Protein AF-A0A128EZU7-F1 (afdb_monomer_lite)

pLDDT: mean 72.13, std 17.67, range [40.12, 93.31]

Sequence (134 aa):
MTKMFIQKRLNQLEQNRLIGKPGLSIDEVRESQVKLRFTNNEIELLTMISELIGSPRAVISNVLLMDGVIDLLASDPELYDDVVKTWGERNMPKLDLFQEVNRRSKTVCIEGTFYPVSDQQGQDADKPDLPIEG

Structure (mmCIF, N/CA/C/O backbone):
data_AF-A0A128EZU7-F1
#
_entry.id   AF-A0A128EZU7-F1
#
loop_
_atom_site.group_PDB
_atom_site.id
_atom_site.type_symbol
_atom_site.label_atom_id
_atom_site.label_alt_id
_atom_site.label_comp_id
_atom_site.label_asym_id
_atom_site.label_entity_id
_atom_site.label_seq_id
_atom_site.pdbx_PDB_ins_code
_atom_site.Cartn_x
_atom_site.Cartn_y
_atom_site.Cartn_z
_atom_site.occupancy
_atom_site.B_iso_or_equiv
_atom_site.auth_seq_id
_atom_site.auth_comp_id
_atom_site.auth_asym_id
_atom_site.auth_atom_id
_atom_site.pdbx_PDB_model_num
ATOM 1 N N . MET A 1 1 ? -12.030 -10.403 -3.123 1.00 43.34 1 MET A N 1
ATOM 2 C CA . MET A 1 1 ? -10.743 -11.006 -2.687 1.00 43.34 1 MET A CA 1
ATOM 3 C C . MET A 1 1 ? -9.836 -10.054 -1.890 1.00 43.34 1 MET A C 1
ATOM 5 O O . MET A 1 1 ? -8.998 -10.535 -1.140 1.00 43.34 1 MET A O 1
ATOM 9 N N . THR A 1 2 ? -10.023 -8.732 -1.961 1.00 52.09 2 THR A N 1
ATOM 10 C CA . THR A 1 2 ? -9.227 -7.691 -1.268 1.00 52.09 2 THR A CA 1
ATOM 11 C C . THR A 1 2 ? -9.220 -7.789 0.266 1.00 52.09 2 THR A C 1
ATOM 13 O O . THR A 1 2 ? -8.187 -7.564 0.892 1.00 52.09 2 THR A O 1
ATOM 16 N N . LYS A 1 3 ? -10.332 -8.208 0.890 1.00 50.75 3 LYS A N 1
ATOM 17 C CA . LYS A 1 3 ? -10.469 -8.274 2.360 1.00 50.75 3 LYS A CA 1
ATOM 18 C C . LYS A 1 3 ? -9.488 -9.250 3.033 1.00 50.75 3 LYS A C 1
ATOM 20 O O . LYS A 1 3 ? -8.932 -8.922 4.075 1.00 50.75 3 LYS A O 1
ATOM 25 N N . MET A 1 4 ? -9.224 -10.418 2.432 1.00 62.25 4 MET A N 1
ATOM 26 C CA . MET A 1 4 ? -8.283 -11.398 3.008 1.00 62.25 4 MET A CA 1
ATOM 27 C C . MET A 1 4 ? -6.825 -10.938 2.913 1.00 62.25 4 MET A C 1
ATOM 29 O O . MET A 1 4 ? -6.037 -11.212 3.815 1.00 62.25 4 MET A O 1
ATOM 33 N N . PHE A 1 5 ? -6.467 -10.221 1.845 1.00 60.09 5 PHE A N 1
ATOM 34 C CA . PHE A 1 5 ? -5.117 -9.689 1.666 1.00 60.09 5 PHE A CA 1
ATOM 35 C C . PHE A 1 5 ? -4.821 -8.566 2.664 1.00 60.09 5 PHE A C 1
ATOM 37 O O . PHE A 1 5 ? -3.793 -8.599 3.340 1.00 60.09 5 PHE A O 1
ATOM 44 N N . ILE A 1 6 ? -5.767 -7.635 2.823 1.00 61.34 6 ILE A N 1
ATOM 45 C CA . ILE A 1 6 ? -5.689 -6.572 3.831 1.00 61.34 6 ILE A CA 1
ATOM 46 C C . ILE A 1 6 ? -5.557 -7.191 5.225 1.00 61.34 6 ILE A C 1
ATOM 48 O O . ILE A 1 6 ? -4.647 -6.822 5.959 1.00 61.34 6 ILE A O 1
ATOM 52 N N . GLN A 1 7 ? -6.367 -8.201 5.559 1.00 69.38 7 GLN A N 1
ATOM 53 C CA . GLN A 1 7 ? -6.280 -8.874 6.858 1.00 69.38 7 GLN A CA 1
ATOM 54 C C . GLN A 1 7 ? -4.931 -9.571 7.080 1.00 69.38 7 GLN A C 1
ATOM 56 O O . GLN A 1 7 ? -4.332 -9.427 8.143 1.00 69.38 7 GLN A O 1
ATOM 61 N N . LYS A 1 8 ? -4.408 -10.294 6.080 1.00 73.12 8 LYS A N 1
ATOM 62 C CA . LYS A 1 8 ? -3.088 -10.939 6.171 1.00 73.12 8 LYS A CA 1
ATOM 63 C C . LYS A 1 8 ? -1.988 -9.910 6.441 1.00 73.12 8 LYS A C 1
ATOM 65 O O . LYS A 1 8 ? -1.103 -10.156 7.257 1.00 73.12 8 LYS A O 1
ATOM 70 N N . ARG A 1 9 ? -2.063 -8.750 5.785 1.00 68.94 9 ARG A N 1
ATOM 71 C CA . ARG A 1 9 ? -1.079 -7.677 5.933 1.00 68.94 9 ARG A CA 1
ATOM 72 C C . ARG A 1 9 ? -1.211 -6.936 7.260 1.00 68.94 9 ARG A C 1
ATOM 74 O O . ARG A 1 9 ? -0.194 -6.614 7.865 1.00 68.94 9 ARG A O 1
ATOM 81 N N . LEU A 1 10 ? -2.437 -6.731 7.744 1.00 70.75 10 LEU A N 1
ATOM 82 C CA . LEU A 1 10 ? -2.705 -6.232 9.095 1.00 70.75 10 LEU A CA 1
ATOM 83 C C . LEU A 1 10 ? -2.084 -7.156 10.146 1.00 70.75 10 LEU A C 1
ATOM 85 O O . LEU A 1 10 ? -1.337 -6.675 10.991 1.00 70.75 10 LEU A O 1
ATOM 89 N N . ASN A 1 11 ? -2.287 -8.471 10.024 1.00 73.56 11 ASN A N 1
ATOM 90 C CA . ASN A 1 11 ? -1.726 -9.453 10.953 1.00 73.56 11 ASN A CA 1
ATOM 91 C C . ASN A 1 11 ? -0.185 -9.436 10.949 1.00 73.56 11 ASN A C 1
ATOM 93 O O . ASN A 1 11 ? 0.430 -9.453 12.010 1.00 73.56 11 ASN A O 1
ATOM 97 N N . GLN A 1 12 ? 0.453 -9.357 9.774 1.00 70.06 12 GLN A N 1
ATOM 98 C CA . GLN A 1 12 ? 1.917 -9.236 9.669 1.00 70.06 12 GLN A CA 1
ATOM 99 C C . GLN A 1 12 ? 2.434 -7.938 10.308 1.00 70.06 12 GLN A C 1
ATOM 101 O O . GLN A 1 12 ? 3.433 -7.938 11.019 1.00 70.06 12 GLN A O 1
ATOM 106 N N . LEU A 1 13 ? 1.747 -6.816 10.085 1.00 66.25 13 LEU A N 1
ATOM 107 C CA . LEU A 1 13 ? 2.131 -5.528 10.659 1.00 66.25 13 LEU A CA 1
ATOM 108 C C . LEU A 1 13 ? 1.925 -5.464 12.172 1.00 66.25 13 LEU A C 1
ATOM 110 O O . LEU A 1 13 ? 2.713 -4.825 12.865 1.00 66.25 13 LEU A O 1
ATOM 114 N N . GLU A 1 14 ? 0.876 -6.102 12.679 1.00 64.88 14 GLU A N 1
ATOM 115 C CA . GLU A 1 14 ? 0.619 -6.224 14.108 1.00 64.88 14 GLU A CA 1
ATOM 116 C C . GLU A 1 14 ? 1.674 -7.104 14.784 1.00 64.88 14 GLU A C 1
ATOM 118 O O . GLU A 1 14 ? 2.237 -6.693 15.799 1.00 64.88 14 GLU A O 1
ATOM 123 N N . GLN A 1 15 ? 2.037 -8.236 14.168 1.00 64.06 15 GLN A N 1
ATOM 124 C CA . GLN A 1 15 ? 3.167 -9.057 14.612 1.00 64.06 15 GLN A CA 1
ATOM 125 C C . GLN A 1 15 ? 4.462 -8.243 14.668 1.00 64.06 15 GLN A C 1
ATOM 127 O O . GLN A 1 15 ? 5.139 -8.269 15.690 1.00 64.06 15 GLN A O 1
ATOM 132 N N . ASN A 1 16 ? 4.747 -7.434 13.644 1.00 58.22 16 ASN A N 1
ATOM 133 C CA . ASN A 1 16 ? 5.946 -6.592 13.606 1.00 58.22 16 ASN A CA 1
ATOM 134 C C . ASN A 1 16 ? 5.898 -5.414 14.601 1.00 58.22 16 ASN A C 1
ATOM 136 O O . ASN A 1 16 ? 6.937 -4.863 14.954 1.00 58.22 16 ASN A O 1
ATOM 140 N N . ARG A 1 17 ? 4.707 -4.996 15.056 1.00 51.84 17 ARG A N 1
ATOM 141 C CA . ARG A 1 17 ? 4.524 -3.886 16.008 1.00 51.84 17 ARG A CA 1
ATOM 142 C C . ARG A 1 17 ? 4.566 -4.337 17.472 1.00 51.84 17 ARG A C 1
ATOM 144 O O . ARG A 1 17 ? 4.894 -3.529 18.336 1.00 51.84 17 ARG A O 1
ATOM 151 N N . LEU A 1 18 ? 4.255 -5.598 17.767 1.00 48.06 18 LEU A N 1
ATOM 152 C CA . LEU A 1 18 ? 4.193 -6.158 19.127 1.00 48.06 18 LEU A CA 1
ATOM 153 C C . LEU A 1 18 ? 5.569 -6.368 19.805 1.00 48.06 18 LEU A C 1
ATOM 155 O O . LEU A 1 18 ? 5.666 -7.099 20.792 1.00 48.06 18 LEU A O 1
ATOM 159 N N . ILE A 1 19 ? 6.650 -5.755 19.312 1.00 51.38 19 ILE A N 1
ATOM 160 C CA . ILE A 1 19 ? 8.010 -6.227 19.598 1.00 51.38 19 ILE A CA 1
ATOM 161 C C . ILE A 1 19 ? 8.825 -5.214 20.397 1.00 51.38 19 ILE A C 1
ATOM 163 O O . ILE A 1 19 ? 9.496 -4.336 19.870 1.00 51.38 19 ILE A O 1
ATOM 167 N N . GLY A 1 20 ? 8.788 -5.444 21.710 1.00 44.12 20 GLY A N 1
ATOM 168 C CA . GLY A 1 20 ? 9.953 -5.424 22.596 1.00 44.12 20 GLY A CA 1
ATOM 169 C C . GLY A 1 20 ? 10.347 -6.848 23.033 1.00 44.12 20 GLY A C 1
ATOM 170 O O . GLY A 1 20 ? 10.784 -7.039 24.164 1.00 44.12 20 GLY A O 1
ATOM 171 N N . LYS A 1 21 ? 10.122 -7.874 22.191 1.00 46.47 21 LYS A N 1
ATOM 172 C CA . LYS A 1 21 ? 10.535 -9.261 22.471 1.00 46.47 21 LYS A CA 1
ATOM 173 C C . LYS A 1 21 ? 11.887 -9.581 21.809 1.00 46.47 21 LYS A C 1
ATOM 175 O O . LYS A 1 21 ? 12.090 -9.194 20.661 1.00 46.47 21 LYS A O 1
ATOM 180 N N . PRO A 1 22 ? 12.786 -10.303 22.501 1.00 45.62 22 PRO A N 1
ATOM 181 C CA . PRO A 1 22 ? 14.080 -10.717 21.963 1.00 45.62 22 PRO A CA 1
ATOM 182 C C . PRO A 1 22 ? 13.881 -11.717 20.815 1.00 45.62 22 PRO A C 1
ATOM 184 O O . PRO A 1 22 ? 13.236 -12.745 21.017 1.00 45.62 22 PRO A O 1
ATOM 187 N N . GLY A 1 23 ? 14.414 -11.420 19.623 1.00 55.62 23 GLY A N 1
ATOM 188 C CA . GLY A 1 23 ? 14.455 -12.387 18.517 1.00 55.62 23 GLY A CA 1
ATOM 189 C C . GLY A 1 23 ? 14.272 -11.866 17.087 1.00 55.62 23 GLY A C 1
ATOM 190 O O . GLY A 1 23 ? 14.477 -12.666 16.183 1.00 55.62 23 GLY A O 1
ATOM 191 N N . LEU A 1 24 ? 13.917 -10.594 16.846 1.00 48.12 24 LEU A N 1
ATOM 192 C CA . LEU A 1 24 ? 14.006 -10.035 15.483 1.00 48.12 24 LEU A CA 1
ATOM 193 C C . LEU A 1 24 ? 15.405 -9.499 15.218 1.00 48.12 24 LEU A C 1
ATOM 195 O O . LEU A 1 24 ? 16.005 -8.885 16.107 1.00 48.12 24 LEU A O 1
ATOM 199 N N . SER A 1 25 ? 15.902 -9.724 13.999 1.00 52.06 25 SER A N 1
ATOM 200 C CA . SER A 1 25 ? 17.146 -9.087 13.566 1.00 52.06 25 SER A CA 1
ATOM 201 C C . SER A 1 25 ? 16.950 -7.575 13.596 1.00 52.06 25 SER A C 1
ATOM 203 O O . SER A 1 25 ? 15.862 -7.077 13.302 1.00 52.06 25 SER A O 1
ATOM 205 N N . ILE A 1 26 ? 17.998 -6.827 13.936 1.00 54.62 26 ILE A N 1
ATOM 206 C CA . ILE A 1 26 ? 17.951 -5.361 13.938 1.00 54.62 26 ILE A CA 1
ATOM 207 C C . ILE A 1 26 ? 17.538 -4.801 12.565 1.00 54.62 26 ILE A C 1
ATOM 209 O O . ILE A 1 26 ? 16.873 -3.774 12.502 1.00 54.62 26 ILE A O 1
ATOM 213 N N . ASP A 1 27 ? 17.805 -5.555 11.496 1.00 53.94 27 ASP A N 1
ATOM 214 C CA . ASP A 1 27 ? 17.420 -5.246 10.114 1.00 53.94 27 ASP A CA 1
ATOM 215 C C . ASP A 1 27 ? 15.899 -5.322 9.859 1.00 53.94 27 ASP A C 1
ATOM 217 O O . ASP A 1 27 ? 15.395 -4.780 8.876 1.00 53.94 27 ASP A O 1
ATOM 221 N N . GLU A 1 28 ? 15.148 -6.009 10.725 1.00 53.62 28 GLU A N 1
ATOM 222 C CA . GLU A 1 28 ? 13.684 -6.129 10.652 1.00 53.62 28 GLU A CA 1
ATOM 223 C C . GLU A 1 28 ? 12.976 -5.090 11.537 1.00 53.62 28 GLU A C 1
ATOM 225 O O . GLU A 1 28 ? 11.755 -4.900 11.456 1.00 53.62 28 GLU A O 1
ATOM 230 N N . VAL A 1 29 ? 13.740 -4.389 12.380 1.00 55.00 29 VAL A N 1
ATOM 231 C CA . VAL A 1 29 ? 13.254 -3.266 13.175 1.00 55.00 29 VAL A CA 1
ATOM 232 C C . VAL A 1 29 ? 13.128 -2.059 12.254 1.00 55.00 29 VAL A C 1
ATOM 234 O O . VAL A 1 29 ? 14.054 -1.681 11.546 1.00 55.00 29 VAL A O 1
ATOM 237 N N . ARG A 1 30 ? 11.955 -1.418 12.249 1.00 58.06 30 ARG A N 1
ATOM 238 C CA . ARG A 1 30 ? 11.733 -0.206 11.450 1.00 58.06 30 ARG A CA 1
ATOM 239 C C . ARG A 1 30 ? 12.661 0.914 11.923 1.00 58.06 30 ARG A C 1
ATOM 241 O O . ARG A 1 30 ? 12.355 1.580 12.908 1.00 58.06 30 ARG A O 1
ATOM 248 N N . GLU A 1 31 ? 13.738 1.160 11.184 1.00 54.16 31 GLU A N 1
ATOM 249 C CA . GLU A 1 31 ? 14.678 2.252 11.473 1.00 54.16 31 GLU A CA 1
ATOM 250 C C . GLU A 1 31 ? 14.083 3.645 11.205 1.00 54.16 31 GLU A C 1
ATOM 252 O O . GLU A 1 31 ? 14.530 4.637 11.778 1.00 54.16 31 GLU A O 1
ATOM 257 N N . SER A 1 32 ? 13.045 3.744 10.364 1.00 59.34 32 SER A N 1
ATOM 258 C CA . SER A 1 32 ? 12.426 5.022 9.998 1.00 59.34 32 SER A CA 1
ATOM 259 C C . SER A 1 32 ? 10.898 4.997 10.086 1.00 59.34 32 SER A C 1
ATOM 261 O O . SER A 1 32 ? 10.226 4.029 9.721 1.00 59.34 32 SER A O 1
ATOM 263 N N . GLN A 1 33 ? 10.331 6.090 10.604 1.00 63.38 33 GLN A N 1
ATOM 264 C CA . GLN A 1 33 ? 8.888 6.300 10.696 1.00 63.38 33 GLN A CA 1
ATOM 265 C C . GLN A 1 33 ? 8.417 7.216 9.564 1.00 63.38 33 GLN A C 1
ATOM 267 O O . GLN A 1 33 ? 8.844 8.367 9.470 1.00 63.38 33 GLN A O 1
ATOM 272 N N . VAL A 1 34 ? 7.480 6.735 8.746 1.00 68.94 34 VAL A N 1
ATOM 273 C CA . VAL A 1 34 ? 6.769 7.579 7.778 1.00 68.94 34 VAL A CA 1
ATOM 274 C C . VAL A 1 34 ? 5.679 8.358 8.517 1.00 68.94 34 VAL A C 1
ATOM 276 O O . VAL A 1 34 ? 4.778 7.767 9.114 1.00 68.94 34 VAL A O 1
ATOM 279 N N . LYS A 1 35 ? 5.756 9.693 8.491 1.00 76.81 35 LYS A N 1
ATOM 280 C CA . LYS A 1 35 ? 4.715 10.575 9.039 1.00 76.81 35 LYS A CA 1
ATOM 281 C C . LYS A 1 35 ? 3.702 10.909 7.948 1.00 76.81 35 LYS A C 1
ATOM 283 O O . LYS A 1 35 ? 4.010 11.676 7.041 1.00 76.81 35 LYS A O 1
ATOM 288 N N . LEU A 1 36 ? 2.496 10.360 8.064 1.00 78.38 36 LEU A N 1
ATOM 289 C CA . LEU A 1 36 ? 1.381 10.650 7.162 1.00 78.38 36 LEU A CA 1
ATOM 290 C C . LEU A 1 36 ? 0.529 11.790 7.729 1.00 78.38 36 LEU A C 1
ATOM 292 O O . LEU A 1 36 ? 0.251 11.825 8.929 1.00 78.38 36 LEU A O 1
ATOM 296 N N . ARG A 1 37 ? 0.142 12.731 6.866 1.00 84.06 37 ARG A N 1
ATOM 297 C CA . ARG A 1 37 ? -0.773 13.829 7.195 1.00 84.06 37 ARG A CA 1
ATOM 298 C C . ARG A 1 37 ? -2.074 13.609 6.441 1.00 84.06 37 ARG A C 1
ATOM 300 O O . ARG A 1 37 ? -2.039 13.280 5.262 1.00 84.06 37 ARG A O 1
ATOM 307 N N . PHE A 1 38 ? -3.180 13.818 7.136 1.00 86.06 38 PHE A N 1
ATOM 308 C CA . PHE A 1 38 ? -4.529 13.650 6.620 1.00 86.06 38 PHE A CA 1
ATOM 309 C C . PHE A 1 38 ? -5.335 14.902 6.955 1.00 86.06 38 PHE A C 1
ATOM 311 O O . PHE A 1 38 ? -5.101 15.546 7.981 1.00 86.06 38 PHE A O 1
ATOM 318 N N . THR A 1 39 ? -6.276 15.239 6.089 1.00 91.75 39 THR A N 1
ATOM 319 C CA . THR A 1 39 ? -7.344 16.195 6.375 1.00 91.75 39 THR A CA 1
ATOM 320 C C . THR A 1 39 ? -8.290 15.634 7.440 1.00 91.75 39 THR A C 1
ATOM 322 O O . THR A 1 39 ? -8.312 14.431 7.705 1.00 91.75 39 THR A O 1
ATOM 325 N N . ASN A 1 40 ? -9.110 16.496 8.045 1.00 91.81 40 ASN A N 1
ATOM 326 C CA . ASN A 1 40 ? -10.054 16.072 9.084 1.00 91.81 40 ASN A CA 1
ATOM 327 C C . ASN A 1 40 ? -11.016 14.977 8.588 1.00 91.81 40 ASN A C 1
ATOM 329 O O . ASN A 1 40 ? -11.195 13.973 9.269 1.00 91.81 40 ASN A O 1
ATOM 333 N N . ASN A 1 41 ? -11.550 15.115 7.371 1.00 93.12 41 ASN A N 1
ATOM 334 C CA . ASN A 1 41 ? -12.488 14.143 6.798 1.00 93.12 41 ASN A CA 1
ATOM 335 C C . ASN A 1 41 ? -11.817 12.784 6.529 1.00 93.12 41 ASN A C 1
ATOM 337 O O . ASN A 1 41 ? -12.408 11.730 6.753 1.00 93.12 41 ASN A O 1
ATOM 341 N N . GLU A 1 42 ? -10.560 12.785 6.081 1.00 89.94 42 GLU A N 1
ATOM 342 C CA . GLU A 1 42 ? -9.788 11.551 5.891 1.00 89.94 42 GLU A CA 1
ATOM 343 C C . GLU A 1 42 ? -9.495 10.863 7.230 1.00 89.94 42 GLU A C 1
ATOM 345 O O . GLU A 1 42 ? -9.521 9.636 7.314 1.00 89.94 42 GLU A O 1
ATOM 350 N N . ILE A 1 43 ? -9.263 11.635 8.297 1.00 90.06 43 ILE A N 1
ATOM 351 C CA . ILE A 1 43 ? -9.105 11.091 9.651 1.00 90.06 43 ILE A CA 1
ATOM 352 C C . ILE A 1 43 ? -10.400 10.428 10.118 1.00 90.06 43 ILE A C 1
ATOM 354 O O . ILE A 1 43 ? -10.335 9.343 10.700 1.00 90.06 43 ILE A O 1
ATOM 358 N N . GLU A 1 44 ? -11.560 11.036 9.872 1.00 93.31 44 GLU A N 1
ATOM 359 C CA . GLU A 1 44 ? -12.856 10.436 10.209 1.00 93.31 44 GLU A CA 1
ATOM 360 C C . GLU A 1 44 ? -13.076 9.129 9.448 1.00 93.31 44 GLU A C 1
ATOM 362 O O . GLU A 1 44 ? -13.378 8.106 10.064 1.00 93.31 44 GLU A O 1
ATOM 367 N N . LEU A 1 45 ? -12.804 9.112 8.140 1.00 91.50 45 LEU A N 1
ATOM 368 C CA . LEU A 1 45 ? -12.865 7.895 7.332 1.00 91.50 45 LEU A CA 1
ATOM 369 C C . LEU A 1 45 ? -11.944 6.794 7.876 1.00 91.50 45 LEU A C 1
ATOM 371 O O . LEU A 1 45 ? -12.375 5.658 8.074 1.00 91.50 45 LEU A O 1
ATOM 375 N N . LEU A 1 46 ? -10.682 7.123 8.164 1.00 90.06 46 LEU A N 1
ATOM 376 C CA . LEU A 1 46 ? -9.728 6.176 8.744 1.00 90.06 46 LEU A CA 1
ATOM 377 C C . LEU A 1 46 ? -10.166 5.687 10.126 1.00 90.06 46 LEU A C 1
ATOM 379 O O . LEU A 1 46 ? -9.885 4.544 10.481 1.00 90.06 46 LEU A O 1
ATOM 383 N N . THR A 1 47 ? -10.836 6.534 10.906 1.00 91.19 47 THR A N 1
ATOM 384 C CA . THR A 1 47 ? -11.376 6.172 12.222 1.00 91.19 47 THR A CA 1
ATOM 385 C C . THR A 1 47 ? -12.523 5.177 12.070 1.00 91.19 47 THR A C 1
ATOM 387 O O . THR A 1 47 ? -12.464 4.113 12.680 1.00 91.19 47 THR A O 1
ATOM 390 N N . MET A 1 48 ? -13.467 5.425 11.157 1.00 92.94 48 MET A N 1
ATOM 391 C CA . MET A 1 48 ? -14.546 4.477 10.853 1.00 92.94 48 MET A CA 1
ATOM 392 C C . MET A 1 48 ? -14.004 3.121 10.380 1.00 92.94 48 MET A C 1
ATOM 394 O O . MET A 1 48 ? -14.418 2.070 10.864 1.00 92.94 48 MET A O 1
ATOM 398 N N . ILE A 1 49 ? -13.026 3.119 9.467 1.00 89.75 49 ILE A N 1
ATOM 399 C CA . ILE A 1 49 ? -12.392 1.880 8.988 1.00 89.75 49 ILE A CA 1
ATOM 400 C C . ILE A 1 49 ? -11.661 1.163 10.136 1.00 89.75 49 ILE A C 1
ATOM 402 O O . ILE A 1 49 ? -11.711 -0.063 10.235 1.00 89.75 49 ILE A O 1
ATOM 406 N N . SER A 1 50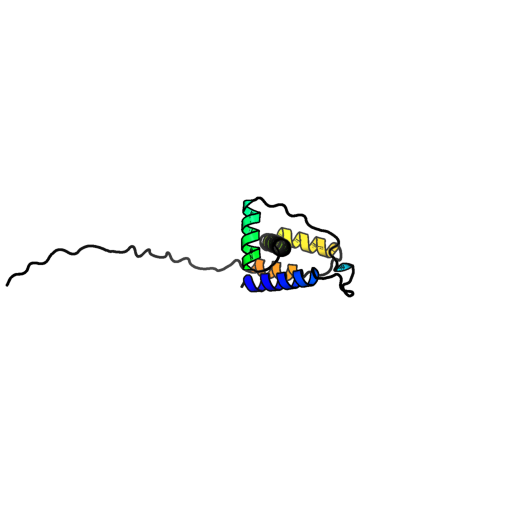 ? -10.998 1.917 11.015 1.00 89.75 50 SER A N 1
ATOM 407 C CA . SER A 1 50 ? -10.296 1.396 12.192 1.00 89.75 50 SER A CA 1
ATOM 408 C C . SER A 1 50 ? -11.221 0.680 13.160 1.00 89.75 50 SER A C 1
ATOM 410 O O . SER A 1 50 ? -10.896 -0.427 13.589 1.00 89.75 50 SER A O 1
ATOM 412 N N . GLU A 1 51 ? -12.381 1.262 13.437 1.00 92.00 51 GLU A N 1
ATOM 413 C CA . GLU A 1 51 ? -13.406 0.671 14.295 1.00 92.00 51 GLU A CA 1
ATOM 414 C C . GLU A 1 51 ? -14.016 -0.585 13.667 1.00 92.00 5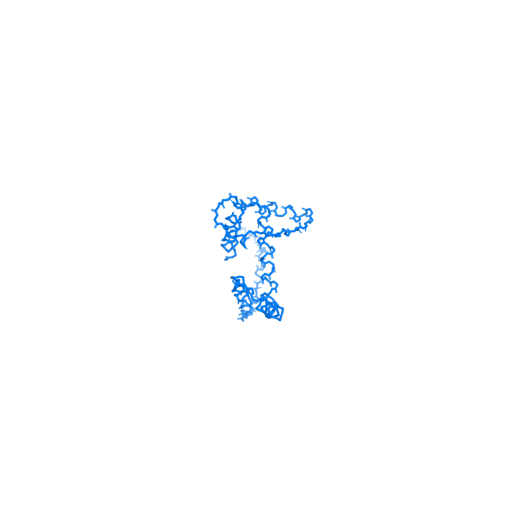1 GLU A C 1
ATOM 416 O O . GLU A 1 51 ? -14.118 -1.615 14.329 1.00 92.00 51 GLU A O 1
ATOM 421 N N . LEU A 1 52 ? -14.337 -0.544 12.370 1.00 91.25 52 LEU A N 1
ATOM 422 C CA . LEU A 1 52 ? -14.932 -1.679 11.654 1.00 91.25 52 LEU A CA 1
ATOM 423 C C . LEU A 1 52 ? -13.997 -2.888 11.541 1.00 91.25 52 LEU A C 1
ATOM 425 O O . LEU A 1 52 ? -14.451 -4.031 11.558 1.00 91.25 52 LEU A O 1
ATOM 429 N N . ILE A 1 53 ? -12.697 -2.645 11.374 1.00 87.44 53 ILE A N 1
ATOM 430 C CA . ILE A 1 53 ? -11.688 -3.699 11.201 1.00 87.44 53 ILE A CA 1
ATOM 431 C C . ILE A 1 53 ? -11.085 -4.124 12.552 1.00 87.44 53 ILE A C 1
ATOM 433 O O . ILE A 1 53 ? -10.451 -5.174 12.643 1.00 87.44 53 ILE A O 1
ATOM 437 N N . GLY A 1 54 ? -11.275 -3.334 13.613 1.00 88.19 54 GLY A N 1
ATOM 438 C CA . GLY A 1 54 ? -10.679 -3.586 14.927 1.00 88.19 54 GLY A CA 1
ATOM 439 C C . GLY A 1 54 ? -9.155 -3.437 14.934 1.00 88.19 54 GLY A C 1
ATOM 440 O O . GLY A 1 54 ? -8.472 -4.062 15.738 1.00 88.19 54 GLY A O 1
ATOM 441 N N . SER A 1 55 ? -8.597 -2.643 14.017 1.00 84.94 55 SER A N 1
ATOM 442 C CA . SER A 1 55 ? -7.150 -2.439 13.872 1.00 84.94 55 SER A CA 1
ATOM 443 C C . SER A 1 55 ? -6.786 -0.975 14.098 1.00 84.94 55 SER A C 1
ATOM 445 O O . SER A 1 55 ? -7.519 -0.107 13.632 1.00 84.94 55 SER A O 1
ATOM 447 N N . PRO A 1 56 ? -5.648 -0.644 14.737 1.00 85.62 56 PRO A N 1
ATOM 448 C CA . PRO A 1 56 ? -5.288 0.749 14.993 1.00 85.62 56 PRO A CA 1
ATOM 449 C C . PRO A 1 56 ? -5.078 1.555 13.704 1.00 85.62 56 PRO A C 1
ATOM 451 O O . PRO A 1 56 ? -4.416 1.078 12.780 1.00 85.62 56 PRO A O 1
ATOM 454 N N . ARG A 1 57 ? -5.530 2.818 13.686 1.00 83.88 57 ARG A N 1
ATOM 455 C CA . ARG A 1 57 ? -5.401 3.742 12.537 1.00 83.88 57 ARG A CA 1
ATOM 456 C C . ARG A 1 57 ? -4.012 3.744 11.899 1.00 83.88 57 ARG A C 1
ATOM 458 O O . ARG A 1 57 ? -3.899 3.605 10.692 1.00 83.88 57 ARG A O 1
ATOM 465 N N . ALA A 1 58 ? -2.951 3.806 12.706 1.00 82.75 58 ALA A N 1
ATOM 466 C CA . ALA A 1 58 ? -1.573 3.798 12.205 1.00 82.75 58 ALA A CA 1
ATOM 467 C C . ALA A 1 58 ? -1.212 2.526 11.411 1.00 82.75 58 ALA A C 1
ATOM 469 O O . ALA A 1 58 ? -0.416 2.580 10.476 1.00 82.75 58 ALA A O 1
ATOM 470 N N . VAL A 1 59 ? -1.784 1.374 11.771 1.00 81.38 59 VAL A N 1
ATOM 471 C CA . VAL A 1 59 ? -1.578 0.115 11.042 1.00 81.38 59 VAL A CA 1
ATOM 472 C C . VAL A 1 59 ? -2.316 0.173 9.707 1.00 81.38 59 VAL A C 1
ATOM 474 O O . VAL A 1 59 ? -1.722 -0.131 8.678 1.00 81.38 59 VAL A O 1
ATOM 477 N N . ILE A 1 60 ? -3.562 0.652 9.710 1.00 85.56 60 ILE A N 1
ATOM 478 C CA . ILE A 1 60 ? -4.371 0.820 8.495 1.00 85.56 60 ILE A CA 1
ATOM 479 C C . ILE A 1 60 ? -3.709 1.798 7.530 1.00 85.56 60 ILE A C 1
ATOM 481 O O . ILE A 1 60 ? -3.550 1.471 6.360 1.00 85.56 60 ILE A O 1
ATOM 485 N N . SER A 1 61 ? -3.241 2.950 8.011 1.00 85.19 61 SER A N 1
ATOM 486 C CA . SER A 1 61 ? -2.543 3.929 7.175 1.00 85.19 61 SER A CA 1
ATOM 487 C C . SER A 1 61 ? -1.287 3.343 6.524 1.00 85.19 61 SER A C 1
ATOM 489 O O . SER A 1 61 ? -1.034 3.606 5.354 1.00 85.19 61 SER A O 1
ATOM 491 N N . ASN A 1 62 ? -0.533 2.497 7.235 1.00 83.50 62 ASN A N 1
ATOM 492 C CA . ASN A 1 62 ? 0.617 1.802 6.648 1.00 83.50 62 ASN A CA 1
ATOM 493 C C . ASN A 1 62 ? 0.197 0.799 5.566 1.00 83.50 62 ASN A C 1
ATOM 495 O O . ASN A 1 62 ? 0.869 0.700 4.542 1.00 83.50 62 ASN A O 1
ATOM 499 N N . VAL A 1 63 ? -0.891 0.051 5.782 1.00 85.62 63 VAL A N 1
ATOM 500 C CA . VAL A 1 63 ? -1.418 -0.866 4.760 1.00 85.62 63 VAL A CA 1
ATOM 501 C C . VAL A 1 63 ? -1.848 -0.088 3.526 1.00 85.62 63 VAL A C 1
ATOM 503 O O . VAL A 1 63 ? -1.433 -0.453 2.435 1.00 85.62 63 VAL A O 1
ATOM 506 N N . LEU A 1 64 ? -2.623 0.984 3.699 1.00 86.38 64 LEU A N 1
ATOM 507 C CA . LEU A 1 64 ? -3.119 1.811 2.599 1.00 86.38 64 LEU A CA 1
ATOM 508 C C . LEU A 1 64 ? -1.978 2.451 1.808 1.00 86.38 64 LEU A C 1
ATOM 510 O O . LEU A 1 64 ? -2.014 2.432 0.585 1.00 86.38 64 LEU A O 1
ATOM 514 N N . LEU A 1 65 ? -0.938 2.947 2.487 1.00 86.94 65 LEU A N 1
ATOM 515 C CA . LEU A 1 65 ? 0.256 3.464 1.820 1.00 86.94 65 LEU A CA 1
ATOM 516 C C . LEU A 1 65 ? 0.919 2.385 0.956 1.00 86.94 65 LEU A C 1
ATOM 518 O O . LEU A 1 65 ? 1.204 2.617 -0.215 1.00 86.94 65 LEU A O 1
ATOM 522 N N . MET A 1 66 ? 1.150 1.198 1.522 1.00 86.88 66 MET A N 1
ATOM 523 C CA . MET A 1 66 ? 1.785 0.104 0.784 1.00 86.88 66 MET A CA 1
ATOM 524 C C . MET A 1 66 ? 0.908 -0.426 -0.352 1.00 86.88 66 MET A C 1
ATOM 526 O O . MET A 1 66 ? 1.452 -0.872 -1.357 1.00 86.88 66 MET A O 1
ATOM 530 N N . ASP A 1 67 ? -0.417 -0.412 -0.200 1.00 87.12 67 ASP A N 1
ATOM 531 C CA . ASP A 1 67 ? -1.341 -0.807 -1.265 1.00 87.12 67 ASP A CA 1
ATOM 532 C C . ASP A 1 67 ? -1.355 0.225 -2.395 1.00 87.12 67 ASP A C 1
ATOM 534 O O . ASP A 1 67 ? -1.237 -0.153 -3.553 1.00 87.12 67 ASP A O 1
ATOM 538 N N . GLY A 1 68 ? -1.348 1.518 -2.059 1.00 87.38 68 GLY A N 1
ATOM 539 C CA . GLY A 1 68 ? -1.220 2.595 -3.040 1.00 87.38 68 GLY A CA 1
ATOM 540 C C . GLY A 1 68 ? 0.091 2.533 -3.828 1.00 87.38 68 GLY A C 1
ATOM 541 O O . GLY A 1 68 ? 0.080 2.728 -5.038 1.00 87.38 68 GLY A O 1
ATOM 542 N N . VAL A 1 69 ? 1.214 2.193 -3.183 1.00 89.06 69 VAL A N 1
ATOM 543 C CA . VAL A 1 69 ? 2.487 1.957 -3.893 1.00 89.06 69 VAL A CA 1
ATOM 544 C C . VAL A 1 69 ? 2.375 0.769 -4.850 1.00 89.06 69 VAL A C 1
ATOM 546 O O . VAL A 1 69 ? 2.879 0.848 -5.966 1.00 89.06 69 VAL A O 1
ATOM 549 N N . ILE A 1 70 ? 1.713 -0.323 -4.453 1.00 89.12 70 ILE A N 1
ATOM 550 C CA . ILE A 1 70 ? 1.499 -1.465 -5.355 1.00 89.12 70 ILE A CA 1
ATOM 551 C C . ILE A 1 70 ? 0.677 -1.037 -6.563 1.00 89.12 70 ILE A C 1
ATOM 553 O O . ILE A 1 70 ? 1.062 -1.359 -7.679 1.00 89.12 70 ILE A O 1
ATOM 557 N N . ASP A 1 71 ? -0.442 -0.349 -6.348 1.00 88.38 71 ASP A N 1
ATOM 558 C CA . ASP A 1 71 ? -1.343 0.046 -7.430 1.00 88.38 71 ASP A CA 1
ATOM 559 C C . ASP A 1 71 ? -0.679 1.043 -8.384 1.00 88.38 71 ASP A C 1
ATOM 561 O O . ASP A 1 71 ? -0.837 0.931 -9.600 1.00 88.38 71 ASP A O 1
ATOM 565 N N . LEU A 1 72 ? 0.140 1.956 -7.857 1.00 88.81 72 LEU A N 1
ATOM 566 C CA . LEU A 1 72 ? 0.960 2.850 -8.668 1.00 88.81 72 LEU A CA 1
ATOM 567 C C . LEU A 1 72 ? 1.917 2.056 -9.566 1.00 88.81 72 LEU A C 1
ATOM 569 O O . LEU A 1 72 ? 1.909 2.231 -10.777 1.00 88.81 72 LEU A O 1
ATOM 573 N N . LEU A 1 73 ? 2.691 1.133 -8.993 1.00 90.94 73 LEU A N 1
ATOM 574 C CA . LEU A 1 73 ? 3.641 0.331 -9.770 1.00 90.94 73 LEU A CA 1
ATOM 575 C C . LEU A 1 73 ? 2.941 -0.657 -10.714 1.00 90.94 73 LEU A C 1
ATOM 577 O O . LEU A 1 73 ? 3.483 -1.027 -11.745 1.00 90.94 73 LEU A O 1
ATOM 581 N N . ALA A 1 74 ? 1.740 -1.114 -10.371 1.00 89.62 74 ALA A N 1
ATOM 582 C CA . ALA A 1 74 ? 0.975 -2.022 -11.216 1.00 89.62 74 ALA A CA 1
ATOM 583 C C . ALA A 1 74 ? 0.333 -1.309 -12.413 1.00 89.62 74 ALA A C 1
ATOM 585 O O . ALA A 1 74 ? 0.075 -1.961 -13.423 1.00 89.62 74 ALA A O 1
ATOM 586 N N . SER A 1 75 ? 0.051 -0.009 -12.288 1.00 90.44 75 SER A N 1
ATOM 587 C CA . SER A 1 75 ? -0.549 0.805 -13.351 1.00 90.44 75 SER A CA 1
ATOM 588 C C . SER A 1 75 ? 0.477 1.440 -14.291 1.00 90.44 75 SER A C 1
ATOM 590 O O . SER A 1 75 ? 0.115 1.769 -15.418 1.00 90.44 75 SER A O 1
ATOM 592 N N . ASP A 1 76 ? 1.737 1.553 -13.866 1.00 90.12 76 ASP A N 1
ATOM 593 C CA . ASP A 1 76 ? 2.836 2.118 -14.650 1.00 90.12 76 ASP A CA 1
ATOM 594 C C . ASP A 1 76 ? 3.995 1.105 -14.792 1.00 90.12 76 ASP A C 1
ATOM 596 O O . ASP A 1 76 ? 4.861 1.010 -13.914 1.00 90.12 76 ASP A O 1
ATOM 600 N N . PRO A 1 77 ? 4.012 0.314 -15.886 1.00 88.38 77 PRO A N 1
ATOM 601 C CA . PRO A 1 77 ? 5.056 -0.676 -16.135 1.00 88.38 77 PRO A CA 1
ATOM 602 C C . PRO A 1 77 ? 6.456 -0.075 -16.303 1.00 88.38 77 PRO A C 1
ATOM 604 O O . PRO A 1 77 ? 7.426 -0.702 -15.881 1.00 88.38 77 PRO A O 1
ATOM 607 N N . GLU A 1 78 ? 6.571 1.126 -16.881 1.00 90.06 78 GLU A N 1
ATOM 608 C CA . GLU A 1 78 ? 7.866 1.789 -17.086 1.00 90.06 78 GLU A CA 1
ATOM 609 C C . GLU A 1 78 ? 8.473 2.178 -15.734 1.00 90.06 78 GLU A C 1
ATOM 611 O O . GLU A 1 78 ? 9.621 1.837 -15.435 1.00 90.06 78 GLU A O 1
ATOM 616 N N . LEU A 1 79 ? 7.665 2.791 -14.862 1.00 90.81 79 LEU A N 1
ATOM 617 C CA . LEU A 1 79 ? 8.073 3.100 -13.495 1.00 90.81 79 LEU A CA 1
ATOM 618 C C . LEU A 1 79 ? 8.424 1.834 -12.702 1.00 90.81 79 LEU A C 1
ATOM 620 O O . LEU A 1 79 ? 9.381 1.834 -11.923 1.00 90.81 79 LEU A O 1
ATOM 624 N N . TYR A 1 80 ? 7.662 0.751 -12.870 1.00 92.50 80 TYR A N 1
ATOM 625 C CA . TYR A 1 80 ? 7.958 -0.522 -12.215 1.00 92.50 80 TYR A CA 1
ATOM 626 C C . TYR A 1 80 ? 9.319 -1.087 -12.632 1.00 92.50 80 TYR A C 1
ATOM 628 O O . TYR A 1 80 ? 10.097 -1.480 -11.756 1.00 92.50 80 TYR A O 1
ATOM 636 N N . ASP A 1 81 ? 9.628 -1.096 -13.927 1.00 91.19 81 ASP A N 1
ATOM 637 C CA . ASP A 1 81 ? 10.900 -1.605 -14.439 1.00 91.19 81 ASP A CA 1
ATOM 638 C C . ASP A 1 81 ? 12.084 -0.782 -13.909 1.00 91.19 81 ASP A C 1
ATOM 640 O O . ASP A 1 81 ? 13.070 -1.354 -13.428 1.00 91.19 81 ASP A O 1
ATOM 644 N N . ASP A 1 82 ? 11.959 0.548 -13.884 1.00 92.62 82 ASP A N 1
ATOM 645 C CA . ASP A 1 82 ? 12.967 1.447 -13.312 1.00 92.62 82 ASP A CA 1
ATOM 646 C C . ASP A 1 82 ? 13.183 1.206 -11.811 1.00 92.62 82 ASP A C 1
ATOM 648 O O . ASP A 1 82 ? 14.324 1.169 -11.325 1.00 92.62 82 ASP 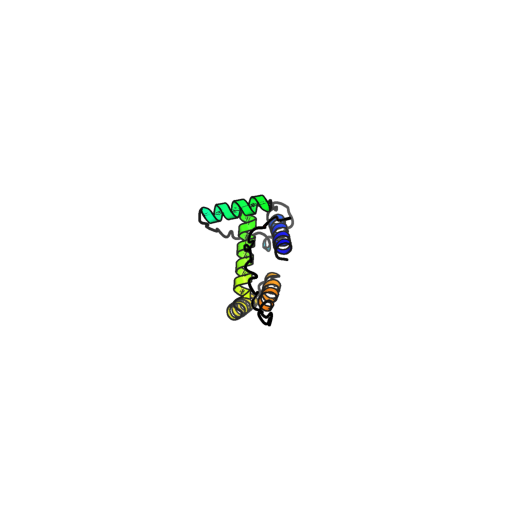A O 1
ATOM 652 N N . VAL A 1 83 ? 12.098 0.994 -11.060 1.00 92.50 83 VAL A N 1
ATOM 653 C CA . VAL A 1 83 ? 12.158 0.691 -9.624 1.00 92.50 83 VAL A CA 1
ATOM 654 C C . VAL A 1 83 ? 12.825 -0.658 -9.379 1.00 92.50 83 VAL A C 1
ATOM 656 O O . VAL A 1 83 ? 13.712 -0.743 -8.529 1.00 92.50 83 VAL A O 1
ATOM 659 N N . VAL A 1 84 ? 12.450 -1.708 -10.114 1.00 90.50 84 VAL A N 1
ATOM 660 C CA . VAL A 1 84 ? 13.038 -3.049 -9.962 1.00 90.50 84 VAL A CA 1
ATOM 661 C C . VAL A 1 84 ? 14.514 -3.045 -10.336 1.00 90.50 84 VAL A C 1
ATOM 663 O O . VAL A 1 84 ? 15.327 -3.626 -9.612 1.00 90.50 84 VAL A O 1
ATOM 666 N N . LYS A 1 85 ? 14.877 -2.356 -11.421 1.00 91.31 85 LYS A N 1
ATOM 667 C CA . LYS A 1 85 ? 16.268 -2.192 -11.841 1.00 91.31 85 LYS A CA 1
ATOM 668 C C . LYS A 1 85 ? 17.087 -1.498 -10.756 1.00 91.31 85 LYS A C 1
ATOM 670 O O . LYS A 1 85 ? 18.075 -2.059 -10.287 1.00 91.31 85 LYS A O 1
ATOM 675 N N . THR A 1 86 ? 16.631 -0.337 -10.285 1.00 92.25 86 THR A N 1
ATOM 676 C CA . THR A 1 86 ? 17.315 0.431 -9.231 1.00 92.25 86 THR A CA 1
ATOM 677 C C . THR A 1 86 ? 17.410 -0.360 -7.920 1.00 92.25 86 THR A C 1
ATOM 679 O O . THR A 1 86 ? 18.414 -0.289 -7.211 1.00 92.25 86 THR A O 1
ATOM 682 N N . TRP A 1 87 ? 16.376 -1.135 -7.579 1.00 91.81 87 TRP A N 1
ATOM 683 C CA . TRP A 1 87 ? 16.361 -1.998 -6.396 1.00 91.81 87 TRP A CA 1
ATOM 684 C C . TRP A 1 87 ? 17.406 -3.117 -6.492 1.00 91.81 87 TRP A C 1
ATOM 686 O O . TRP A 1 87 ? 18.136 -3.368 -5.529 1.00 91.81 87 TRP A O 1
ATOM 696 N N . GLY A 1 88 ? 17.510 -3.752 -7.664 1.00 88.56 88 GLY A N 1
ATOM 697 C CA . GLY A 1 88 ? 18.501 -4.787 -7.955 1.00 88.56 88 GLY A CA 1
ATOM 698 C C . GLY A 1 88 ? 19.936 -4.260 -7.953 1.00 88.56 88 GLY A C 1
ATOM 699 O O . GLY A 1 88 ? 20.806 -4.874 -7.343 1.00 88.56 88 GLY A O 1
ATOM 700 N N . GLU A 1 89 ? 20.181 -3.090 -8.548 1.00 92.38 89 GLU A N 1
ATOM 701 C CA . GLU A 1 89 ? 21.501 -2.432 -8.557 1.00 92.38 89 GLU A CA 1
ATOM 702 C C . GLU A 1 89 ? 22.019 -2.120 -7.145 1.00 92.38 89 GLU A C 1
ATOM 704 O O . GLU A 1 89 ? 23.225 -2.115 -6.900 1.00 92.38 89 GLU A O 1
ATOM 709 N N . ARG A 1 90 ? 21.109 -1.909 -6.188 1.00 88.88 90 ARG A N 1
ATOM 710 C CA . ARG A 1 90 ? 21.437 -1.684 -4.774 1.00 88.88 90 ARG A CA 1
ATOM 711 C C . ARG A 1 90 ? 21.629 -2.972 -3.968 1.00 88.88 90 ARG A C 1
ATOM 713 O O . ARG A 1 90 ? 21.829 -2.883 -2.761 1.00 88.88 90 ARG A O 1
ATOM 720 N N . ASN A 1 91 ? 21.572 -4.150 -4.599 1.00 83.81 91 ASN A N 1
ATOM 721 C CA . ASN A 1 91 ? 21.636 -5.465 -3.944 1.00 83.81 91 ASN A CA 1
ATOM 722 C C . ASN A 1 91 ? 20.626 -5.622 -2.794 1.00 83.81 91 ASN A C 1
ATOM 724 O O . ASN A 1 91 ? 20.888 -6.296 -1.798 1.00 83.81 91 ASN A O 1
ATOM 728 N N . MET A 1 92 ? 19.463 -4.983 -2.924 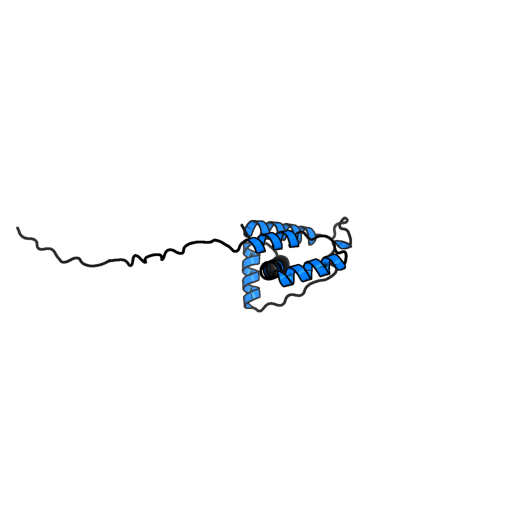1.00 84.50 92 MET A N 1
ATOM 729 C CA . MET A 1 92 ? 18.423 -5.057 -1.907 1.00 84.50 92 MET A CA 1
ATOM 730 C C . MET A 1 92 ? 17.715 -6.422 -1.962 1.00 84.50 92 MET A C 1
ATOM 732 O O . MET A 1 92 ? 17.563 -7.005 -3.042 1.00 84.50 92 MET A O 1
ATOM 736 N N . PRO A 1 93 ? 17.241 -6.952 -0.820 1.00 81.62 93 PRO A N 1
ATOM 737 C CA . PRO A 1 93 ? 16.580 -8.250 -0.773 1.00 81.62 93 PRO A CA 1
ATOM 738 C C . PRO A 1 93 ? 15.301 -8.267 -1.615 1.00 81.62 93 PRO A C 1
ATOM 740 O O . PRO A 1 93 ? 14.626 -7.248 -1.804 1.00 81.62 93 PRO A O 1
ATOM 743 N N . LYS A 1 94 ? 14.939 -9.453 -2.113 1.00 78.75 94 LYS A N 1
ATOM 744 C CA . LYS A 1 94 ? 13.714 -9.637 -2.893 1.00 78.75 94 LYS A CA 1
ATOM 745 C C . LYS A 1 94 ? 12.492 -9.384 -2.009 1.00 78.75 94 LYS A C 1
ATOM 747 O O . LYS A 1 94 ? 12.312 -10.050 -0.996 1.00 78.75 94 LYS A O 1
ATOM 752 N N . LEU A 1 95 ? 11.635 -8.456 -2.430 1.00 82.56 95 LEU A N 1
ATOM 753 C CA . LEU A 1 95 ? 10.377 -8.165 -1.750 1.00 82.56 95 LEU A CA 1
ATOM 754 C C . LEU A 1 95 ? 9.225 -8.975 -2.352 1.00 82.56 95 LEU A C 1
ATOM 756 O O . LEU A 1 95 ? 9.027 -8.978 -3.569 1.00 82.56 95 LEU A O 1
ATOM 760 N N . ASP A 1 96 ? 8.389 -9.560 -1.492 1.00 80.19 96 ASP A N 1
ATOM 761 C CA . ASP A 1 96 ? 7.122 -10.193 -1.895 1.00 80.19 96 ASP A CA 1
ATOM 762 C C . ASP A 1 96 ? 6.163 -9.202 -2.575 1.00 80.19 96 ASP A C 1
ATOM 764 O O . ASP A 1 96 ? 5.309 -9.592 -3.371 1.00 80.19 96 ASP A O 1
ATOM 768 N N . LEU A 1 97 ? 6.345 -7.903 -2.311 1.00 84.06 97 LEU A N 1
ATOM 769 C CA . LEU A 1 97 ? 5.602 -6.810 -2.936 1.00 84.06 97 LEU A CA 1
ATOM 770 C C . LEU A 1 97 ? 5.636 -6.880 -4.469 1.00 84.06 97 LEU A C 1
ATOM 772 O O . LEU A 1 97 ? 4.611 -6.672 -5.108 1.00 84.06 97 LEU A O 1
ATOM 776 N N . PHE A 1 98 ? 6.787 -7.200 -5.065 1.00 86.56 98 PHE A N 1
ATOM 777 C CA . PHE A 1 98 ? 6.923 -7.223 -6.522 1.00 86.56 98 PHE A CA 1
ATOM 778 C C . PHE A 1 98 ? 6.079 -8.331 -7.161 1.00 86.56 98 PHE A C 1
ATOM 780 O O . PHE A 1 98 ? 5.585 -8.171 -8.274 1.00 86.56 98 PHE A O 1
ATOM 787 N N . GLN A 1 99 ? 5.845 -9.445 -6.459 1.00 85.50 99 GLN A N 1
ATOM 788 C CA . GLN A 1 99 ? 4.928 -10.480 -6.949 1.00 85.50 99 GLN A CA 1
ATOM 789 C C . GLN A 1 99 ? 3.488 -9.963 -6.999 1.00 85.50 99 GLN A C 1
ATOM 791 O O . GLN A 1 99 ? 2.758 -10.249 -7.947 1.00 85.50 99 GLN A O 1
ATOM 796 N N . GLU A 1 100 ? 3.095 -9.175 -5.999 1.00 83.25 100 GLU A N 1
ATOM 797 C CA . GLU A 1 100 ? 1.770 -8.567 -5.932 1.00 83.25 100 GLU A CA 1
ATOM 798 C C . GLU A 1 100 ? 1.566 -7.530 -7.043 1.00 83.25 100 GLU A C 1
ATOM 800 O O . GLU A 1 100 ? 0.533 -7.558 -7.709 1.00 83.25 100 GLU A O 1
ATOM 805 N N . VAL A 1 101 ? 2.571 -6.689 -7.310 1.00 86.75 101 VAL A N 1
ATOM 806 C CA . VAL A 1 101 ? 2.547 -5.731 -8.429 1.00 86.75 101 VAL A CA 1
ATOM 807 C C . VAL A 1 101 ? 2.321 -6.453 -9.759 1.00 86.75 101 VAL A C 1
ATOM 809 O O . VAL A 1 101 ? 1.376 -6.141 -10.480 1.00 86.75 101 VAL A O 1
ATOM 812 N N . ASN A 1 102 ? 3.110 -7.499 -10.033 1.00 84.81 102 ASN A N 1
ATOM 813 C CA . ASN A 1 102 ? 2.975 -8.313 -11.246 1.00 84.81 102 ASN A CA 1
ATOM 814 C C . ASN A 1 102 ? 1.620 -9.019 -11.370 1.00 84.81 102 ASN A C 1
ATOM 816 O O . ASN A 1 102 ? 1.185 -9.347 -12.474 1.00 84.81 102 ASN A O 1
ATOM 820 N N . ARG A 1 103 ? 0.973 -9.339 -10.246 1.00 85.88 103 ARG A N 1
ATOM 821 C CA . ARG A 1 103 ? -0.369 -9.923 -10.255 1.00 85.88 103 ARG A CA 1
ATOM 822 C C . ARG A 1 103 ? -1.403 -8.874 -10.648 1.00 85.88 103 ARG A C 1
ATOM 824 O O . ARG A 1 103 ? -2.253 -9.167 -11.481 1.00 85.88 103 ARG A O 1
ATOM 831 N N . ARG A 1 104 ? -1.333 -7.676 -10.057 1.00 84.19 104 ARG A N 1
ATOM 832 C CA . ARG A 1 104 ? -2.309 -6.605 -10.300 1.00 84.19 104 ARG A CA 1
ATOM 833 C C . ARG A 1 104 ? -2.172 -6.009 -11.703 1.00 84.19 104 ARG A C 1
ATOM 835 O O . ARG A 1 104 ? -3.203 -5.794 -12.337 1.00 84.19 104 ARG A O 1
ATOM 842 N N . SER A 1 105 ? -0.953 -5.884 -12.235 1.00 80.88 105 SER A N 1
ATOM 843 C CA . SER A 1 105 ? -0.701 -5.379 -13.596 1.00 80.88 105 SER A CA 1
ATOM 844 C C . SER A 1 105 ? -1.323 -6.246 -14.700 1.00 80.88 105 SER A C 1
ATOM 846 O O . SER A 1 105 ? -1.696 -5.747 -15.756 1.00 80.88 105 SER A O 1
ATOM 848 N N . LYS A 1 106 ? -1.520 -7.547 -14.446 1.00 72.94 106 LYS A N 1
ATOM 849 C CA . LYS A 1 106 ? -2.134 -8.495 -15.394 1.00 72.94 106 LYS A CA 1
ATOM 850 C C . LYS A 1 106 ? -3.667 -8.473 -15.412 1.00 72.94 106 LYS A C 1
ATOM 852 O O . LYS A 1 106 ? -4.267 -9.191 -16.206 1.00 72.94 106 LYS A O 1
ATOM 857 N N . THR A 1 107 ? -4.318 -7.695 -14.545 1.00 60.62 107 THR A N 1
ATOM 858 C CA . THR A 1 107 ? -5.780 -7.777 -14.337 1.00 60.62 107 THR A CA 1
ATOM 859 C C . THR A 1 107 ? -6.601 -6.927 -15.317 1.00 60.62 107 THR A C 1
ATOM 861 O O . THR A 1 107 ? -7.818 -6.846 -15.171 1.00 60.62 107 THR A O 1
ATOM 864 N N . VAL A 1 108 ? -5.991 -6.311 -16.336 1.00 57.06 108 VAL A N 1
ATOM 865 C CA . VAL A 1 108 ? -6.716 -5.476 -17.311 1.00 57.06 108 VAL A CA 1
ATOM 866 C C . VAL A 1 108 ? -6.661 -6.085 -18.712 1.00 57.06 108 VAL A C 1
ATOM 868 O O . VAL A 1 108 ? -5.846 -5.711 -19.544 1.00 57.06 108 VAL A O 1
ATOM 871 N N . CYS A 1 109 ? -7.555 -7.041 -18.958 1.00 47.88 109 CYS A N 1
ATOM 872 C CA . CYS A 1 109 ? -8.220 -7.249 -20.249 1.00 47.88 109 CYS A CA 1
ATOM 873 C C . CYS A 1 109 ? -9.343 -8.270 -20.048 1.00 47.88 109 CYS A C 1
ATOM 875 O O . CYS A 1 109 ? -9.144 -9.475 -20.181 1.00 47.88 109 CYS A O 1
ATOM 877 N N . ILE A 1 110 ? -10.534 -7.791 -19.692 1.00 51.25 110 ILE A N 1
ATOM 878 C CA . ILE A 1 110 ? -11.747 -8.534 -20.028 1.00 51.25 110 ILE A CA 1
ATOM 879 C C . ILE A 1 110 ? -12.184 -7.957 -21.371 1.00 51.25 110 ILE A C 1
ATOM 881 O O . ILE A 1 110 ? -12.749 -6.866 -21.414 1.00 51.25 110 ILE A O 1
ATOM 885 N N . GLU A 1 111 ? -11.888 -8.655 -22.468 1.00 52.97 111 GLU A N 1
ATOM 886 C CA . GLU A 1 111 ? -12.601 -8.426 -23.724 1.00 52.97 111 GLU A CA 1
ATOM 887 C C . GLU A 1 111 ? -14.054 -8.859 -23.503 1.00 52.97 111 GLU A C 1
ATOM 889 O O . GLU A 1 111 ? -14.395 -10.040 -23.537 1.00 52.97 111 GLU A O 1
ATOM 894 N N . GLY A 1 112 ? -14.902 -7.895 -23.161 1.00 53.38 112 GLY A N 1
ATOM 895 C CA . GLY A 1 112 ? -16.330 -8.094 -22.977 1.00 53.38 112 GLY A CA 1
ATOM 896 C C . GLY A 1 112 ? -17.091 -7.233 -23.967 1.00 53.38 112 GLY A C 1
ATOM 897 O O . GLY A 1 112 ? -16.944 -6.013 -23.979 1.00 53.38 112 GLY A O 1
ATOM 898 N N . THR A 1 113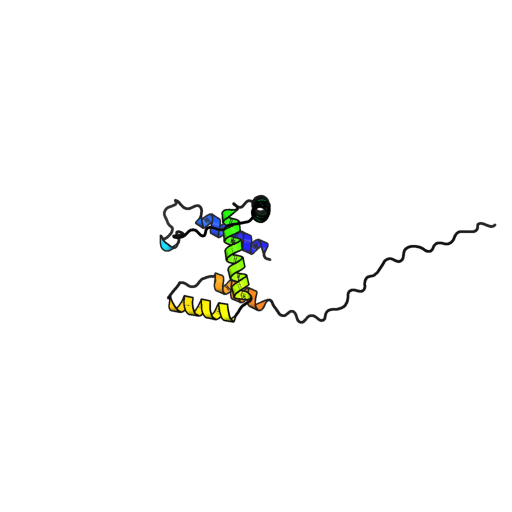 ? -17.931 -7.858 -24.787 1.00 49.66 113 THR A N 1
ATOM 899 C CA . THR A 1 113 ? -18.924 -7.130 -25.579 1.00 49.66 113 THR A CA 1
ATOM 900 C C . THR A 1 113 ? -19.955 -6.552 -24.611 1.00 49.66 113 THR A C 1
ATOM 902 O O . THR A 1 113 ? -20.666 -7.301 -23.940 1.00 49.66 113 THR A O 1
ATOM 905 N N . PHE A 1 114 ? -20.014 -5.226 -24.494 1.00 60.50 114 PHE A N 1
ATOM 906 C CA . PHE A 1 114 ? -21.013 -4.553 -23.668 1.00 60.50 114 PHE A CA 1
ATOM 907 C C . PHE A 1 114 ? -22.379 -4.666 -24.343 1.00 60.50 114 PHE A C 1
ATOM 909 O O . PHE A 1 114 ? -22.591 -4.119 -25.425 1.00 60.50 114 PHE A O 1
ATOM 916 N N . TYR A 1 115 ? -23.312 -5.367 -23.703 1.00 61.38 115 TYR A N 1
ATOM 917 C CA . TYR A 1 115 ? -24.713 -5.338 -24.107 1.00 61.38 115 TYR A CA 1
ATOM 918 C C . TYR A 1 115 ? -25.418 -4.203 -23.357 1.00 61.38 115 TYR A C 1
ATOM 920 O O . TYR A 1 115 ? -25.292 -4.126 -22.131 1.00 61.38 115 TYR A O 1
ATOM 928 N N . PRO A 1 116 ? -26.149 -3.314 -24.052 1.00 44.50 116 PRO A N 1
ATOM 929 C CA . PRO A 1 116 ? -26.940 -2.290 -23.392 1.00 44.50 116 PRO A CA 1
ATOM 930 C C . PRO A 1 116 ? -28.039 -2.961 -22.566 1.00 44.50 116 PRO A C 1
ATOM 932 O O . PRO A 1 116 ? -28.850 -3.733 -23.084 1.00 44.50 116 PRO A O 1
ATOM 935 N N . VAL A 1 117 ? -28.058 -2.665 -21.269 1.00 58.38 117 VAL A N 1
ATOM 936 C CA . VAL A 1 117 ? -29.176 -3.029 -20.399 1.00 58.38 117 VAL A CA 1
ATOM 937 C C . VAL A 1 117 ? -30.362 -2.190 -20.857 1.00 58.38 117 VAL A C 1
ATOM 939 O O . VAL A 1 117 ? -30.318 -0.964 -20.807 1.00 58.38 117 VAL A O 1
ATOM 942 N N . SER A 1 118 ? -31.393 -2.847 -21.383 1.00 56.06 118 SER A N 1
ATOM 943 C CA . SER A 1 118 ? -32.645 -2.171 -21.706 1.00 56.06 118 SER A CA 1
ATOM 944 C C . SER A 1 118 ? -33.362 -1.881 -20.393 1.00 56.06 118 SER A C 1
ATOM 946 O O . SER A 1 118 ? -33.760 -2.816 -19.697 1.00 56.06 118 SER A O 1
ATOM 948 N N . ASP A 1 119 ? -33.504 -0.603 -20.052 1.00 52.53 119 ASP A N 1
ATOM 949 C CA . ASP A 1 119 ? -34.365 -0.165 -18.960 1.00 52.53 119 ASP A CA 1
ATOM 950 C C . ASP A 1 119 ? -35.794 -0.634 -19.253 1.00 52.53 119 ASP A C 1
ATOM 952 O O . ASP A 1 119 ? -36.476 -0.103 -20.131 1.00 52.53 119 ASP A O 1
ATOM 956 N N . GLN A 1 120 ? -36.272 -1.635 -18.514 1.00 54.66 120 GLN A N 1
ATOM 957 C CA . GLN A 1 120 ? -37.707 -1.850 -18.391 1.00 54.66 120 GLN A CA 1
ATOM 958 C C . GLN A 1 120 ? -38.252 -0.762 -17.465 1.00 54.66 120 GLN A C 1
ATOM 960 O O . GLN A 1 120 ? -38.391 -0.953 -16.259 1.00 54.66 120 GLN A O 1
ATOM 965 N N . GLN A 1 121 ? -38.521 0.412 -18.041 1.00 47.56 121 GLN A N 1
ATOM 966 C CA . GLN A 1 121 ? -39.394 1.397 -17.418 1.00 47.56 121 GLN A CA 1
ATOM 967 C C . GLN A 1 121 ? -40.779 0.773 -17.247 1.00 47.56 121 GLN A C 1
ATOM 969 O O . GLN A 1 121 ? -41.373 0.262 -18.198 1.00 47.56 121 GLN A O 1
ATOM 974 N N . GLY A 1 122 ? -41.255 0.800 -16.002 1.00 47.44 122 GLY A N 1
ATOM 975 C CA . GLY A 1 122 ? -42.572 0.330 -15.615 1.00 47.44 122 GLY A CA 1
ATOM 976 C C . GLY A 1 122 ? -43.672 0.971 -16.455 1.00 47.44 122 GLY A C 1
ATOM 977 O O . GLY A 1 122 ? -43.769 2.193 -16.552 1.00 47.44 122 GLY A O 1
ATOM 978 N N . GLN A 1 123 ? -44.514 0.123 -17.037 1.00 40.59 123 GLN A N 1
ATOM 979 C CA . GLN A 1 123 ? -45.864 0.496 -17.425 1.00 40.59 123 GLN A CA 1
ATOM 980 C C . GLN A 1 123 ? -46.755 0.253 -16.213 1.00 40.59 123 GLN A C 1
ATOM 982 O O . GLN A 1 123 ? -47.086 -0.888 -15.898 1.00 40.59 123 GLN A O 1
ATOM 987 N N . ASP A 1 124 ? -47.110 1.336 -15.536 1.00 48.19 124 ASP A N 1
ATOM 988 C CA . ASP A 1 124 ? -48.285 1.387 -14.681 1.00 48.19 124 ASP A CA 1
ATOM 989 C C . ASP A 1 124 ? -49.281 2.372 -15.306 1.00 48.19 124 ASP A C 1
ATOM 991 O O . ASP A 1 124 ? -48.879 3.386 -15.880 1.00 48.19 124 ASP A O 1
ATOM 995 N N . ALA A 1 125 ? -50.563 2.051 -15.134 1.00 45.34 125 ALA A N 1
ATOM 996 C CA . ALA A 1 125 ? -51.765 2.808 -15.494 1.00 45.34 125 ALA A CA 1
ATOM 997 C C . ALA A 1 125 ? -52.254 2.758 -16.958 1.00 45.34 125 ALA A C 1
ATOM 999 O O . ALA A 1 125 ? -51.947 3.629 -17.764 1.00 45.34 125 ALA A O 1
ATOM 1000 N N . ASP A 1 126 ? -53.177 1.826 -17.232 1.00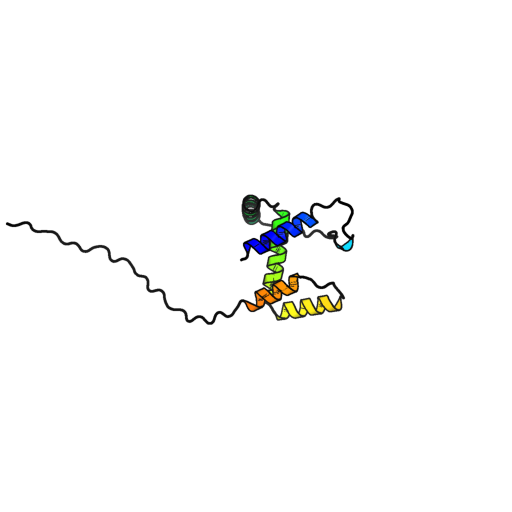 41.34 126 ASP A N 1
ATOM 1001 C CA . ASP A 1 126 ? -54.481 2.217 -17.791 1.00 41.34 126 ASP A CA 1
ATOM 1002 C C . ASP A 1 126 ? -55.569 1.192 -17.402 1.00 41.34 126 ASP A C 1
ATOM 1004 O O . ASP A 1 126 ? -55.622 0.070 -17.906 1.00 41.34 126 ASP A O 1
ATOM 1008 N N . LYS A 1 127 ? -56.414 1.556 -16.432 1.00 51.47 127 LYS A N 1
ATOM 1009 C CA . LYS A 1 127 ? -57.677 0.874 -16.119 1.00 51.47 127 LYS A CA 1
ATOM 1010 C C . LYS A 1 127 ? -58.787 1.861 -16.472 1.00 51.47 127 LYS A C 1
ATOM 1012 O O . LYS A 1 127 ? -58.888 2.868 -15.773 1.00 51.47 127 LYS A O 1
ATOM 1017 N N . PRO A 1 128 ? -59.652 1.571 -17.452 1.00 44.88 128 PRO A N 1
ATOM 1018 C CA . PRO A 1 128 ? -60.945 2.213 -17.529 1.00 44.88 128 PRO A CA 1
ATOM 1019 C C . PRO A 1 128 ? -62.021 1.354 -16.856 1.00 44.88 128 PRO A C 1
ATOM 1021 O O . PRO A 1 128 ? -61.959 0.123 -16.815 1.00 44.88 128 PRO A O 1
ATOM 1024 N N . ASP A 1 129 ? -62.974 2.078 -16.288 1.00 46.88 129 ASP A N 1
ATOM 1025 C CA . ASP A 1 129 ? -64.075 1.655 -15.439 1.00 46.88 129 ASP A CA 1
ATOM 1026 C C . ASP A 1 129 ? -65.002 0.574 -16.022 1.00 46.88 129 ASP A C 1
ATOM 1028 O O . ASP A 1 129 ? -65.194 0.435 -17.231 1.00 46.88 129 ASP A O 1
ATOM 1032 N N . LEU A 1 130 ? -65.630 -0.156 -15.095 1.00 45.34 130 LEU A N 1
ATOM 1033 C CA . LEU A 1 130 ? -66.813 -0.996 -15.311 1.00 45.34 130 LEU A CA 1
ATOM 1034 C C . LEU A 1 130 ? -67.925 -0.232 -16.055 1.00 45.34 130 LEU A C 1
ATOM 1036 O O . LEU A 1 130 ? -68.101 0.971 -15.853 1.00 45.34 130 LEU A O 1
ATOM 1040 N N . PRO A 1 131 ? -68.825 -0.977 -16.716 1.00 49.75 131 PRO A N 1
ATOM 1041 C CA . PRO A 1 131 ? -70.207 -0.843 -16.283 1.00 49.75 131 PRO A CA 1
ATOM 1042 C C . PRO A 1 131 ? -70.846 -2.187 -15.931 1.00 49.75 131 PRO A C 1
ATOM 1044 O O . PRO A 1 131 ? -70.692 -3.204 -16.604 1.00 49.75 131 PRO A O 1
ATOM 1047 N N . ILE A 1 132 ? -71.571 -2.128 -14.821 1.00 50.34 132 ILE A N 1
ATOM 1048 C CA . ILE A 1 132 ? -72.590 -3.065 -14.359 1.00 50.34 132 ILE A CA 1
ATOM 1049 C C . ILE A 1 132 ? -73.831 -2.811 -15.217 1.00 50.34 132 ILE A C 1
ATOM 1051 O O . ILE A 1 132 ? -74.257 -1.669 -15.193 1.00 50.34 132 ILE A O 1
ATOM 1055 N N . GLU A 1 133 ? -74.377 -3.815 -15.911 1.00 43.19 133 GLU A N 1
ATOM 1056 C CA . GLU A 1 133 ? -75.804 -4.073 -16.251 1.00 43.19 133 GLU A CA 1
ATOM 1057 C C . GLU A 1 133 ? -75.821 -5.409 -17.038 1.00 43.19 133 GLU A C 1
ATOM 1059 O O . GLU A 1 133 ? -74.959 -5.606 -17.891 1.00 43.19 133 GLU A O 1
ATOM 1064 N N . GLY A 1 134 ? -76.685 -6.407 -16.844 1.00 40.12 134 GLY A N 1
ATOM 1065 C CA . GLY A 1 134 ? -77.796 -6.688 -15.936 1.00 40.12 134 GLY A CA 1
ATOM 1066 C C . GLY A 1 134 ? -78.192 -8.162 -16.110 1.00 40.12 134 GLY A C 1
ATOM 1067 O O . GLY A 1 134 ? -77.785 -8.766 -17.132 1.00 40.12 134 GLY A O 1
#

Secondary structure (DSSP, 8-state):
-HHHHHHHHHHHHHHHHS--STTS-GGGS----------HHHHHHHHHHHHHHT--HHHHHHHHHHHHHHHHHHH-HHHHHHHHHHHHHTTPPPPTHHHHHHHHHTT--------------------PPP----

Radius of gyration: 25.97 Å; chains: 1; bounding box: 99×29×48 Å

Organism: NCBI:txid646534

Foldseek 3Di:
DVVVVLVVQLVVVVVLVVDPDPDDDPVSNPPDDDDDDDDPVVVVVLVVVCVVVVGDSSSSVVSVVLVVVLVVCLVDVVVVVVVVVVCVVVVHDDDPSNVSSVVSNPPPDDPDDDDDDDPPDDDDDDDDDDDDDD